Protein AF-A0A954JKD0-F1 (afdb_monomer)

Foldseek 3Di:
DVCVVVVHDPVVVVVCCVVPPVSVVVVVVVVVVVVVVVVVVLVVCLVVPDPVSVVVCCVVPPDPPDPPCDPVVPPVCVPDDPVRNVVVVVVVVVVVVVVVPDPDPDPPPDDDD

Mean predicted aligned error: 16.48 Å

Radius of gyration: 25.55 Å; Cα contacts (8 Å, |Δi|>4): 31; chains: 1; bounding box: 58×60×55 Å

Secondary structure (DSSP, 8-state):
-HHHHTT--HHHHHHHHHH-HHH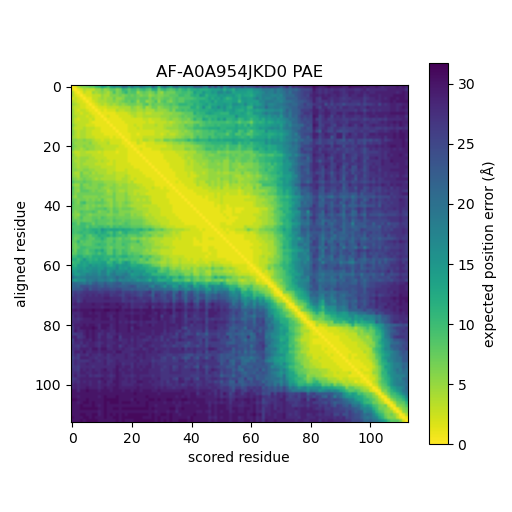HHHHHHHHHHHHHHHHHHHHHHHHTT-HHHHHHHHHHS--TTS----TTSS--TTTS-HHHHHHHHHHHHHHHHHHHHS-----------

Structure (mmCIF, N/CA/C/O backbone):
data_AF-A0A954JKD0-F1
#
_entry.id   AF-A0A954JKD0-F1
#
loop_
_atom_site.group_PDB
_atom_site.id
_atom_site.type_symbol
_atom_site.label_atom_id
_atom_site.label_alt_id
_atom_site.label_comp_id
_atom_site.label_asym_id
_atom_site.label_entity_id
_atom_site.label_seq_id
_atom_site.pdbx_PDB_ins_code
_atom_site.Cartn_x
_atom_site.Cartn_y
_atom_site.Cartn_z
_atom_site.occupancy
_atom_site.B_iso_or_equiv
_atom_site.auth_seq_id
_atom_site.auth_comp_id
_atom_site.auth_asym_id
_atom_site.auth_atom_id
_atom_site.pdbx_PDB_model_num
ATOM 1 N N . MET A 1 1 ? -19.179 4.833 3.281 1.00 59.16 1 MET A N 1
ATOM 2 C CA . MET A 1 1 ? -18.715 5.006 4.677 1.00 59.16 1 MET A CA 1
ATOM 3 C C . MET A 1 1 ? -19.232 3.830 5.492 1.00 59.16 1 MET A C 1
ATOM 5 O O . MET A 1 1 ? -20.442 3.726 5.639 1.00 59.16 1 MET A O 1
ATOM 9 N N . ALA A 1 2 ? -18.362 2.934 5.967 1.00 76.38 2 ALA A N 1
ATOM 10 C CA . ALA A 1 2 ? -18.771 1.706 6.665 1.00 76.38 2 ALA A CA 1
ATOM 11 C C . ALA A 1 2 ? -19.663 1.976 7.895 1.00 76.38 2 ALA A C 1
ATOM 13 O O . ALA A 1 2 ? -20.629 1.259 8.112 1.00 76.38 2 ALA A O 1
ATOM 14 N N . CYS A 1 3 ? -19.425 3.070 8.630 1.00 79.38 3 CYS A N 1
ATOM 15 C CA . CYS A 1 3 ? -20.222 3.444 9.806 1.00 79.38 3 CYS A CA 1
ATOM 16 C C . CYS A 1 3 ? -21.705 3.713 9.477 1.00 79.38 3 CYS A C 1
ATOM 18 O O . CYS A 1 3 ? -22.581 3.348 10.251 1.00 79.38 3 CYS A O 1
ATOM 20 N N . HIS A 1 4 ? -22.001 4.263 8.291 1.00 81.44 4 HIS A N 1
ATOM 21 C CA . HIS A 1 4 ? -23.380 4.466 7.827 1.00 81.44 4 HIS A CA 1
ATOM 22 C C . HIS A 1 4 ? -24.078 3.131 7.508 1.00 81.44 4 HIS A C 1
ATOM 24 O O . HIS A 1 4 ? -25.294 3.024 7.621 1.00 81.44 4 HIS A O 1
ATOM 30 N N . GLN A 1 5 ? -23.338 2.099 7.099 1.00 86.94 5 GLN A N 1
ATOM 31 C CA . GLN A 1 5 ? -23.923 0.794 6.759 1.00 86.94 5 GLN A CA 1
ATOM 32 C C . GLN A 1 5 ? -24.346 -0.006 7.997 1.00 86.94 5 GLN A C 1
ATOM 34 O O . GLN A 1 5 ? -25.174 -0.902 7.878 1.00 86.94 5 GLN A O 1
ATOM 39 N N . ILE A 1 6 ? -23.789 0.323 9.163 1.00 89.88 6 ILE A N 1
ATOM 40 C CA . ILE A 1 6 ? -24.065 -0.341 10.445 1.00 89.88 6 ILE A CA 1
ATOM 41 C C . ILE A 1 6 ? -24.824 0.560 11.429 1.00 89.88 6 ILE A C 1
ATOM 43 O O . ILE A 1 6 ? -24.936 0.211 12.597 1.00 89.88 6 ILE A O 1
ATOM 47 N N . ASP A 1 7 ? -25.321 1.709 10.959 1.00 91.12 7 ASP A N 1
ATOM 48 C CA . ASP A 1 7 ? -26.060 2.707 11.747 1.00 91.12 7 ASP A CA 1
ATOM 49 C C . ASP A 1 7 ? -25.333 3.158 13.031 1.00 91.12 7 ASP A C 1
ATOM 51 O O . ASP A 1 7 ? -25.926 3.387 14.083 1.00 91.12 7 ASP A O 1
ATOM 55 N N . VAL A 1 8 ? -24.003 3.284 12.950 1.00 90.88 8 VAL A N 1
ATOM 56 C CA . VAL A 1 8 ? -23.170 3.776 14.053 1.00 90.88 8 VAL A CA 1
ATOM 57 C C . VAL A 1 8 ? -22.661 5.178 13.712 1.00 90.88 8 VAL A C 1
ATOM 59 O O . VAL A 1 8 ? -22.035 5.365 12.662 1.00 90.88 8 VAL A O 1
ATOM 62 N N . PRO A 1 9 ? -22.860 6.184 14.585 1.00 91.12 9 PRO A N 1
ATOM 63 C CA . PRO A 1 9 ? -22.353 7.524 14.333 1.00 91.12 9 PRO A CA 1
ATOM 64 C C . PRO A 1 9 ? -20.824 7.553 14.425 1.00 91.12 9 PRO A C 1
ATOM 66 O O . PRO A 1 9 ? -20.223 6.999 15.346 1.00 91.12 9 PRO A O 1
ATOM 69 N N . LEU A 1 10 ? -20.184 8.269 13.496 1.00 88.06 10 LEU A N 1
ATOM 70 C CA . LEU A 1 10 ? -18.721 8.382 13.430 1.00 88.06 10 LEU A CA 1
ATOM 71 C C . LEU A 1 10 ? -18.111 8.927 14.735 1.00 88.06 10 LEU A C 1
ATOM 73 O O . LEU A 1 10 ? -17.029 8.514 15.141 1.00 88.06 10 LEU A O 1
ATOM 77 N N . THR A 1 11 ? -18.826 9.818 15.423 1.00 92.19 11 THR A N 1
ATOM 78 C CA . THR A 1 11 ? -18.401 10.398 16.703 1.00 92.19 11 THR A CA 1
ATOM 79 C C . THR A 1 11 ? -18.376 9.383 17.844 1.00 92.19 11 THR A C 1
ATOM 81 O O . THR A 1 11 ? -17.551 9.520 18.745 1.00 92.19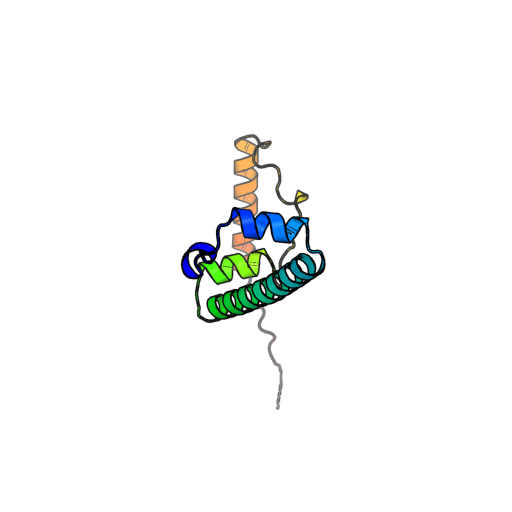 11 THR A O 1
ATOM 84 N N . ALA A 1 12 ? -19.237 8.360 17.815 1.00 89.81 12 ALA A N 1
ATOM 85 C CA . ALA A 1 12 ? -19.178 7.275 18.789 1.00 89.81 12 ALA A CA 1
ATOM 86 C C . ALA A 1 12 ? -17.926 6.427 18.565 1.00 89.81 12 ALA A C 1
ATOM 88 O O . ALA A 1 12 ? -17.211 6.160 19.521 1.00 89.81 12 ALA A O 1
ATOM 89 N N . VAL A 1 13 ? -17.607 6.102 17.307 1.00 87.38 13 VAL A N 1
ATOM 90 C CA . VAL A 1 13 ? -16.380 5.368 16.962 1.00 87.38 13 VAL A CA 1
ATOM 91 C C . VAL A 1 13 ? -15.136 6.144 17.397 1.00 87.38 13 VAL A C 1
ATOM 93 O O . VAL A 1 13 ? -14.278 5.581 18.067 1.00 87.38 13 VAL A O 1
ATOM 96 N N . ALA A 1 14 ? -15.060 7.441 17.077 1.00 89.12 14 ALA A N 1
ATOM 97 C CA . ALA A 1 14 ? -13.935 8.292 17.473 1.00 89.12 14 ALA A CA 1
ATOM 98 C C . ALA A 1 14 ? -13.745 8.318 18.998 1.00 89.12 14 ALA A C 1
ATOM 100 O O . ALA A 1 14 ? -12.639 8.122 19.493 1.00 89.12 14 ALA A O 1
ATOM 101 N N . ARG A 1 15 ? -14.843 8.461 19.748 1.00 92.81 15 ARG A N 1
ATOM 102 C CA . ARG A 1 15 ? -14.814 8.426 21.213 1.00 92.81 15 ARG A CA 1
ATOM 103 C C . ARG A 1 15 ? -14.333 7.078 21.751 1.00 92.81 15 ARG A C 1
ATOM 105 O O . ARG A 1 15 ? -13.554 7.051 22.696 1.00 92.81 15 ARG A O 1
ATOM 112 N N . THR A 1 16 ? -14.783 5.967 21.171 1.00 90.88 16 THR A N 1
ATOM 113 C CA . THR A 1 16 ? -14.353 4.630 21.601 1.00 90.88 16 THR A CA 1
ATOM 114 C C . THR A 1 16 ? -12.862 4.413 21.347 1.00 90.88 16 THR A C 1
ATOM 116 O O . THR A 1 16 ? -12.198 3.831 22.192 1.00 90.88 16 THR A O 1
ATOM 119 N N . ILE A 1 17 ? -12.306 4.935 20.250 1.00 90.94 17 ILE A N 1
ATOM 120 C CA . ILE A 1 17 ? -10.857 4.874 19.982 1.00 90.94 17 ILE A CA 1
ATOM 121 C C . ILE A 1 17 ? -10.051 5.601 21.068 1.00 90.94 17 ILE A C 1
ATOM 123 O O . ILE A 1 17 ? -8.998 5.118 21.481 1.00 90.94 17 ILE A O 1
ATOM 127 N N . GLU A 1 18 ? -10.536 6.753 21.534 1.00 92.62 18 GLU A N 1
ATOM 128 C CA . GLU A 1 18 ? -9.865 7.542 22.574 1.00 92.62 18 GLU A CA 1
ATOM 129 C C . GLU A 1 18 ? -9.970 6.907 23.967 1.00 92.62 18 GLU A C 1
ATOM 131 O O . GLU A 1 18 ? -9.051 7.034 24.774 1.00 92.62 18 GLU A O 1
ATOM 136 N N . GLN A 1 19 ? -11.096 6.254 24.267 1.00 94.19 19 GLN A N 1
ATOM 137 C CA . GLN A 1 19 ? -11.441 5.814 25.624 1.00 94.19 19 GLN A CA 1
ATOM 138 C C . GLN A 1 19 ? -11.176 4.328 25.888 1.00 94.19 19 GLN A C 1
ATOM 140 O O . GLN A 1 19 ? -11.032 3.941 27.046 1.00 94.19 19 GLN A O 1
ATOM 145 N N . ASP A 1 20 ? -11.118 3.498 24.846 1.00 94.69 20 ASP A N 1
ATOM 146 C CA . ASP A 1 20 ? -10.943 2.051 24.953 1.00 94.69 20 ASP A CA 1
ATOM 147 C C . ASP A 1 20 ? -9.636 1.613 24.277 1.00 94.69 20 ASP A C 1
ATOM 149 O O . ASP A 1 20 ? -9.501 1.552 23.051 1.00 94.69 20 ASP A O 1
ATOM 153 N N . GLU A 1 21 ? -8.650 1.278 25.108 1.00 93.00 21 GLU A N 1
ATOM 154 C CA . GLU A 1 21 ? -7.350 0.792 24.652 1.00 93.00 21 GLU A CA 1
ATOM 155 C C . GLU A 1 21 ? -7.431 -0.570 23.947 1.00 93.00 21 GLU A C 1
ATOM 157 O O . GLU A 1 21 ? -6.701 -0.798 22.980 1.00 93.00 21 GLU A O 1
ATOM 162 N N . GLY A 1 22 ? -8.334 -1.459 24.370 1.00 93.94 22 GLY A N 1
ATOM 163 C CA . GLY A 1 22 ? -8.530 -2.756 23.724 1.00 93.94 22 GLY A CA 1
ATOM 164 C C . GLY A 1 22 ? -9.103 -2.601 22.318 1.00 93.94 22 GLY A C 1
ATOM 165 O O . GLY A 1 22 ? -8.651 -3.263 21.381 1.00 93.94 22 GLY A O 1
ATOM 166 N N . PHE A 1 23 ? -10.048 -1.675 22.151 1.00 91.75 23 PHE A N 1
ATOM 167 C CA . PHE A 1 23 ? -10.610 -1.333 20.848 1.00 91.75 23 PHE A CA 1
ATOM 168 C C . PHE A 1 23 ? -9.569 -0.696 19.918 1.00 91.75 23 PHE A C 1
ATOM 170 O O . PHE A 1 23 ? -9.478 -1.077 18.749 1.00 91.75 23 PHE A O 1
ATOM 177 N N . ARG A 1 24 ? -8.736 0.216 20.434 1.00 92.75 24 ARG A N 1
ATOM 178 C CA . ARG A 1 24 ? -7.624 0.811 19.677 1.00 92.75 24 ARG A CA 1
ATOM 179 C C . ARG A 1 24 ? -6.619 -0.246 19.214 1.00 92.75 24 ARG A C 1
ATOM 181 O O . ARG A 1 24 ? -6.335 -0.327 18.025 1.00 92.75 24 ARG A O 1
ATOM 188 N N . ALA A 1 25 ? -6.158 -1.113 20.116 1.00 92.50 25 ALA A N 1
ATOM 189 C CA . ALA A 1 25 ? -5.220 -2.182 19.770 1.00 92.50 25 ALA A CA 1
ATOM 190 C C . ALA A 1 25 ? -5.799 -3.163 18.732 1.00 92.50 25 ALA A C 1
ATOM 192 O O . ALA A 1 25 ? -5.086 -3.654 17.852 1.00 92.50 25 ALA A O 1
ATOM 193 N N . LEU A 1 26 ? -7.104 -3.444 18.807 1.00 92.75 26 LEU A N 1
ATOM 194 C CA . LEU A 1 26 ? -7.795 -4.248 17.804 1.00 92.75 26 LEU A CA 1
ATOM 195 C C . LEU A 1 26 ? -7.812 -3.554 16.435 1.00 92.75 26 LEU A C 1
ATOM 197 O O .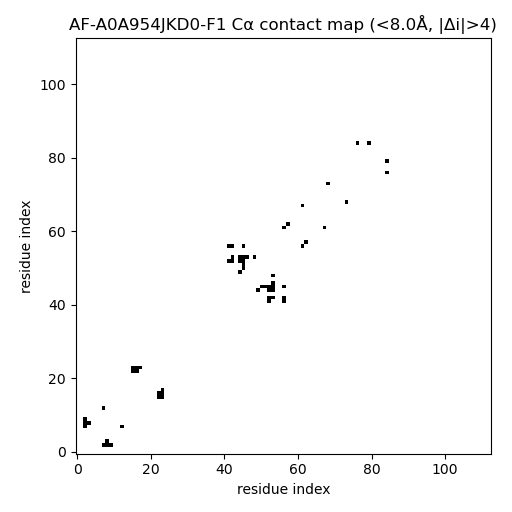 LEU A 1 26 ? -7.547 -4.209 15.427 1.00 92.75 26 LEU A O 1
ATOM 201 N N . LEU A 1 27 ? -8.106 -2.253 16.390 1.00 91.00 27 LEU A N 1
ATOM 202 C CA . LEU A 1 27 ? -8.100 -1.476 15.150 1.00 91.00 27 LEU A CA 1
ATOM 203 C C . LEU A 1 27 ? -6.714 -1.414 14.512 1.00 91.00 27 LEU A C 1
ATOM 205 O O . LEU A 1 27 ? -6.610 -1.651 13.309 1.00 91.00 27 LEU A O 1
ATOM 209 N N . ASP A 1 28 ? -5.665 -1.193 15.303 1.00 90.38 28 ASP A N 1
ATOM 210 C CA . ASP A 1 28 ? -4.282 -1.190 14.815 1.00 90.38 28 ASP A CA 1
ATOM 211 C C . ASP A 1 28 ? -3.938 -2.535 14.156 1.00 90.38 28 ASP A C 1
ATOM 213 O O . ASP A 1 28 ? -3.411 -2.598 13.042 1.00 90.38 28 ASP A O 1
ATOM 217 N N . ARG A 1 29 ? -4.330 -3.645 14.795 1.00 91.19 29 ARG A N 1
ATOM 218 C CA . ARG A 1 29 ? -4.136 -4.991 14.241 1.00 91.19 29 ARG A CA 1
ATOM 219 C C . ARG A 1 29 ? -4.931 -5.220 12.955 1.00 91.19 29 ARG A C 1
ATOM 221 O O . ARG A 1 29 ? -4.432 -5.868 12.035 1.00 91.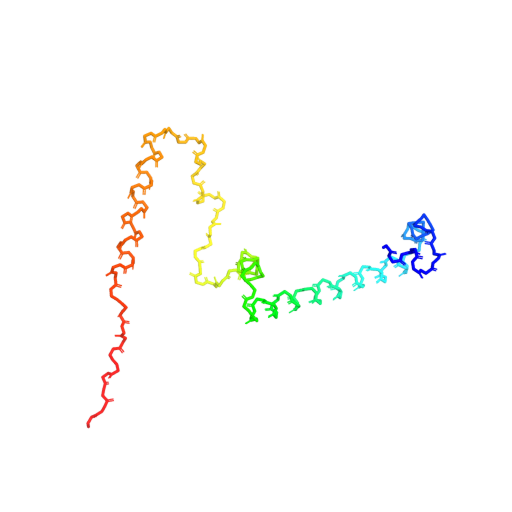19 29 ARG A O 1
ATOM 228 N N . LEU A 1 30 ? -6.167 -4.729 12.882 1.00 91.50 30 LEU A N 1
ATOM 229 C CA . LEU A 1 30 ? -6.976 -4.821 11.665 1.00 91.50 30 LEU A CA 1
ATOM 230 C C . LEU A 1 30 ? -6.357 -4.009 10.528 1.00 91.50 30 LEU A C 1
ATOM 232 O O . LEU A 1 30 ? -6.330 -4.484 9.395 1.00 91.50 30 LEU A O 1
ATOM 236 N N . GLN A 1 31 ? -5.834 -2.821 10.822 1.00 89.56 31 GLN A N 1
ATOM 237 C CA . GLN A 1 31 ? -5.172 -1.978 9.836 1.00 89.56 31 GLN A CA 1
ATOM 238 C C . GLN A 1 31 ? -3.913 -2.647 9.276 1.00 89.56 31 GLN A C 1
ATOM 240 O O . GLN A 1 31 ? -3.712 -2.621 8.062 1.00 89.56 31 GLN A O 1
ATOM 245 N N . GLU A 1 32 ? -3.125 -3.313 10.121 1.00 90.19 32 GLU A N 1
ATOM 246 C CA . GLU A 1 32 ? -1.968 -4.105 9.688 1.00 90.19 32 GLU A CA 1
ATOM 247 C C . GLU A 1 32 ? -2.375 -5.263 8.762 1.00 90.19 32 GLU A C 1
ATOM 249 O O . GLU A 1 32 ? -1.795 -5.465 7.699 1.00 90.19 32 GLU A O 1
ATOM 254 N N . LEU A 1 33 ? -3.430 -6.007 9.098 1.00 91.31 33 LEU A N 1
ATOM 255 C CA . LEU A 1 33 ? -3.915 -7.086 8.227 1.00 91.31 33 LEU A CA 1
ATOM 256 C C . LEU A 1 33 ? -4.465 -6.555 6.895 1.00 91.31 33 LEU A C 1
ATOM 258 O O . LEU A 1 33 ? -4.250 -7.149 5.836 1.00 91.31 33 LEU A O 1
ATOM 262 N N . LEU A 1 34 ? -5.179 -5.428 6.928 1.00 90.44 34 LEU A N 1
ATOM 263 C CA . LEU A 1 34 ? -5.703 -4.787 5.725 1.00 90.44 34 LEU A CA 1
ATOM 264 C C . LEU A 1 34 ? -4.576 -4.266 4.831 1.00 90.44 34 LEU A C 1
ATOM 266 O O . LEU A 1 34 ? -4.664 -4.425 3.614 1.00 90.44 34 LEU A O 1
ATOM 270 N N . SER A 1 35 ? -3.510 -3.701 5.403 1.00 89.56 35 SER A N 1
ATOM 271 C CA . SER A 1 35 ? -2.355 -3.224 4.635 1.00 89.56 35 SER A CA 1
ATOM 272 C C . SER A 1 35 ? -1.674 -4.378 3.888 1.00 89.56 35 SER A C 1
ATOM 274 O O . SER A 1 35 ? -1.374 -4.256 2.698 1.00 89.56 35 SER A O 1
ATOM 276 N N . GLN A 1 36 ? -1.539 -5.540 4.534 1.00 91.81 36 GLN A N 1
ATOM 277 C CA . GLN A 1 36 ? -0.994 -6.753 3.924 1.00 91.81 36 GLN A CA 1
ATOM 278 C C . GLN A 1 36 ? -1.890 -7.289 2.800 1.00 91.81 36 GLN A C 1
ATOM 280 O O . GLN A 1 36 ? -1.394 -7.653 1.731 1.00 91.81 36 GLN A O 1
ATOM 285 N N . ASN A 1 37 ? -3.213 -7.271 2.987 1.00 93.19 37 ASN A N 1
ATOM 286 C CA . ASN A 1 37 ? -4.161 -7.651 1.937 1.00 93.19 37 ASN A CA 1
ATOM 287 C C . ASN A 1 37 ? -4.074 -6.719 0.721 1.00 93.19 37 ASN A C 1
ATOM 289 O O . ASN A 1 37 ? -4.090 -7.188 -0.418 1.00 93.19 37 ASN A O 1
ATOM 293 N N . VAL A 1 38 ? -3.939 -5.409 0.950 1.00 93.69 38 VAL A N 1
ATOM 294 C CA . VAL A 1 38 ? -3.744 -4.426 -0.125 1.00 93.69 38 VAL A CA 1
ATOM 295 C C . VAL A 1 38 ? -2.421 -4.675 -0.848 1.00 93.69 38 VAL A C 1
ATOM 297 O O . VAL A 1 38 ? -2.400 -4.671 -2.076 1.00 93.69 38 VAL A O 1
ATOM 300 N N . ALA A 1 39 ? -1.337 -4.962 -0.124 1.00 91.06 39 ALA A N 1
ATOM 301 C CA . ALA A 1 39 ? -0.048 -5.291 -0.729 1.00 91.06 39 ALA A CA 1
ATOM 302 C C . ALA A 1 39 ? -0.123 -6.554 -1.608 1.00 91.06 39 ALA A C 1
ATOM 304 O O . ALA A 1 39 ? 0.390 -6.562 -2.729 1.00 91.06 39 ALA A O 1
ATOM 305 N N . ALA A 1 40 ? -0.813 -7.599 -1.143 1.00 93.12 40 ALA A N 1
ATOM 306 C CA . ALA A 1 40 ? -1.020 -8.825 -1.912 1.00 93.12 40 ALA A CA 1
ATOM 307 C C . ALA A 1 40 ? -1.885 -8.591 -3.165 1.00 93.12 40 ALA A C 1
ATOM 309 O O . ALA A 1 40 ? -1.572 -9.105 -4.241 1.00 93.12 40 ALA A O 1
ATOM 310 N N . ALA A 1 41 ? -2.955 -7.800 -3.044 1.00 95.38 41 ALA A N 1
ATOM 311 C CA . ALA A 1 41 ? -3.819 -7.440 -4.167 1.00 95.38 41 ALA A CA 1
ATOM 312 C C . ALA A 1 41 ? -3.081 -6.583 -5.207 1.00 95.38 41 ALA A C 1
ATOM 314 O O . ALA A 1 41 ? -3.204 -6.829 -6.405 1.00 95.38 41 ALA A O 1
ATOM 315 N N . LEU A 1 42 ? -2.271 -5.624 -4.752 1.00 94.50 42 LEU A N 1
ATOM 316 C CA . LEU A 1 42 ? -1.418 -4.798 -5.602 1.00 94.50 42 LEU A CA 1
ATOM 317 C C . LEU A 1 42 ? -0.436 -5.658 -6.400 1.00 94.50 42 LEU A C 1
ATOM 319 O O . LEU A 1 42 ? -0.342 -5.507 -7.616 1.00 94.50 42 LEU A O 1
ATOM 323 N N . TYR A 1 43 ? 0.268 -6.573 -5.728 1.00 94.38 43 TYR A N 1
ATOM 324 C CA . TYR A 1 43 ? 1.187 -7.494 -6.391 1.00 94.38 43 TYR A CA 1
ATOM 325 C C . TYR A 1 43 ? 0.467 -8.335 -7.449 1.00 94.38 43 TYR A C 1
ATOM 327 O O . TYR A 1 43 ? 0.916 -8.411 -8.590 1.00 94.38 43 TYR A O 1
ATOM 335 N N . ARG A 1 44 ? -0.686 -8.917 -7.100 1.00 96.81 44 ARG A N 1
ATOM 336 C CA . ARG A 1 44 ? -1.476 -9.718 -8.040 1.00 96.81 44 ARG A CA 1
ATOM 337 C C . ARG A 1 44 ? -1.907 -8.903 -9.257 1.00 96.81 44 ARG A C 1
ATOM 339 O O . ARG A 1 44 ? -1.673 -9.337 -10.376 1.00 96.81 44 ARG A O 1
ATOM 346 N N . SER A 1 45 ? -2.454 -7.709 -9.045 1.00 96.62 45 SER A N 1
ATOM 347 C CA . SER A 1 45 ? -2.865 -6.816 -10.133 1.00 96.62 45 SER A CA 1
ATOM 348 C C . SER A 1 45 ? -1.689 -6.436 -11.038 1.00 96.62 45 SER A C 1
ATOM 350 O O . SER A 1 45 ? -1.837 -6.378 -12.259 1.00 96.62 45 SER A O 1
ATOM 352 N N . ALA A 1 46 ? -0.501 -6.230 -10.459 1.00 95.25 46 ALA A N 1
ATOM 353 C CA . ALA A 1 46 ? 0.712 -5.986 -11.227 1.00 95.25 46 ALA A CA 1
ATOM 354 C C . ALA A 1 46 ? 1.096 -7.203 -12.089 1.00 95.25 46 ALA A C 1
ATOM 356 O O . ALA A 1 46 ? 1.408 -7.043 -13.270 1.00 95.25 46 ALA A O 1
ATOM 357 N N . MET A 1 47 ? 1.031 -8.416 -11.534 1.00 96.00 47 MET A N 1
ATOM 358 C CA . MET A 1 47 ? 1.301 -9.659 -12.272 1.00 96.00 47 MET A CA 1
ATOM 359 C C . MET A 1 47 ? 0.249 -9.952 -13.353 1.00 96.00 47 MET A C 1
ATOM 361 O O . MET A 1 47 ? 0.584 -10.498 -14.397 1.00 96.00 47 MET A O 1
ATOM 365 N N . GLU A 1 48 ? -1.002 -9.542 -13.144 1.00 97.00 48 GLU A N 1
ATOM 366 C CA . GLU A 1 48 ? -2.098 -9.659 -14.118 1.00 97.00 48 GLU A CA 1
ATOM 367 C C . GLU A 1 48 ? -2.007 -8.632 -15.266 1.00 97.00 48 GLU A C 1
ATOM 369 O O . GLU A 1 48 ? -2.811 -8.674 -16.194 1.00 97.00 48 GLU A O 1
ATOM 374 N N . GLY A 1 49 ? -1.021 -7.726 -15.239 1.00 93.69 49 GLY A N 1
ATOM 375 C CA . GLY A 1 49 ? -0.733 -6.808 -16.346 1.00 93.69 49 GLY A CA 1
ATOM 376 C C . GLY A 1 49 ? -1.240 -5.377 -16.160 1.00 93.69 49 GLY A C 1
ATOM 377 O O . GLY A 1 49 ? -1.196 -4.587 -17.103 1.00 93.69 49 GLY A O 1
ATOM 378 N N . SER A 1 50 ? -1.710 -5.001 -14.966 1.00 97.38 50 SER A N 1
ATOM 379 C CA . SER A 1 50 ? -2.075 -3.608 -14.688 1.00 97.38 50 SER A CA 1
ATOM 380 C C . SER A 1 50 ? -0.830 -2.719 -14.644 1.00 97.38 50 SER A C 1
ATOM 382 O O . SER A 1 50 ? -0.044 -2.770 -13.697 1.00 97.38 50 SER A O 1
ATOM 384 N N . VAL A 1 51 ? -0.664 -1.864 -15.657 1.00 93.88 51 VAL A N 1
ATOM 385 C CA . VAL A 1 51 ? 0.507 -0.979 -15.800 1.00 93.88 51 VAL A CA 1
ATOM 386 C C . VAL A 1 51 ? 0.660 -0.036 -14.604 1.00 93.88 51 VAL A C 1
ATOM 388 O O . VAL A 1 51 ? 1.768 0.161 -14.109 1.00 93.88 51 VAL A O 1
ATOM 391 N N . SER A 1 52 ? -0.437 0.526 -14.091 1.00 94.69 52 SER A N 1
ATOM 392 C CA . SER A 1 52 ? -0.393 1.409 -12.918 1.00 94.69 52 SER A CA 1
ATOM 393 C C . SER A 1 52 ? 0.035 0.661 -11.652 1.00 94.69 52 SER A C 1
ATOM 395 O O . SER A 1 52 ? 0.840 1.182 -10.877 1.00 94.69 52 SER A O 1
ATOM 397 N N . ALA A 1 53 ? -0.433 -0.579 -11.465 1.00 94.19 53 ALA A N 1
ATOM 398 C CA . ALA A 1 53 ? -0.018 -1.425 -10.349 1.00 94.19 53 ALA A CA 1
ATOM 399 C C . ALA A 1 53 ? 1.459 -1.829 -10.465 1.00 94.19 53 ALA A C 1
ATOM 401 O O . ALA A 1 53 ? 2.180 -1.760 -9.475 1.00 94.19 53 ALA A O 1
ATOM 402 N N . GLN A 1 54 ? 1.930 -2.181 -11.665 1.00 95.44 54 GLN A N 1
ATOM 403 C CA . GLN A 1 54 ? 3.340 -2.490 -11.931 1.00 95.44 54 GLN A CA 1
ATOM 404 C C . GLN A 1 54 ? 4.246 -1.297 -11.628 1.00 95.44 54 GLN A C 1
ATOM 406 O O . GLN A 1 54 ? 5.225 -1.442 -10.900 1.00 95.44 54 GLN A O 1
ATOM 411 N N . GLN A 1 55 ? 3.896 -0.107 -12.128 1.00 93.69 55 GLN A N 1
ATOM 412 C CA . GLN A 1 55 ? 4.649 1.118 -11.856 1.00 93.69 55 GLN A CA 1
ATOM 413 C C . GLN A 1 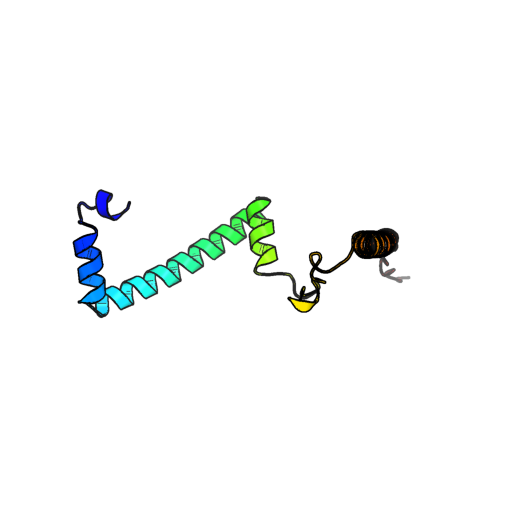55 ? 4.719 1.409 -10.358 1.00 93.69 55 GL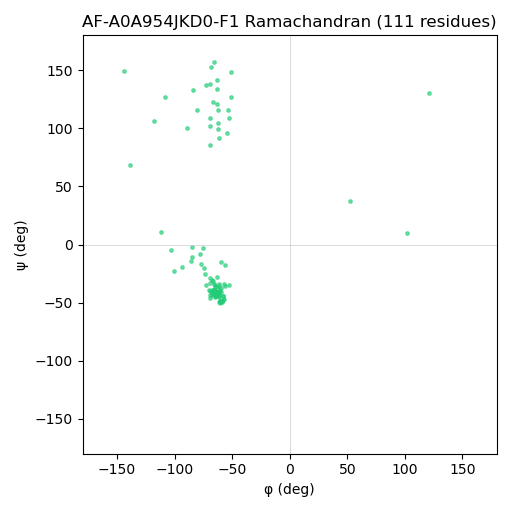N A C 1
ATOM 415 O O . GLN A 1 55 ? 5.795 1.687 -9.835 1.00 93.69 55 GLN A O 1
ATOM 420 N N . PHE A 1 56 ? 3.584 1.350 -9.658 1.00 93.50 56 PHE A N 1
ATOM 421 C CA . PHE A 1 56 ? 3.554 1.610 -8.224 1.00 93.50 56 PHE A CA 1
ATOM 422 C C . PHE A 1 56 ? 4.341 0.552 -7.436 1.00 93.50 56 PHE A C 1
ATOM 424 O O . PHE A 1 56 ? 5.104 0.903 -6.537 1.00 93.50 56 PHE A O 1
ATOM 431 N N . TYR A 1 57 ? 4.204 -0.727 -7.792 1.00 92.38 57 TYR A N 1
ATOM 432 C CA . TYR A 1 57 ? 4.927 -1.823 -7.151 1.00 92.38 57 TYR A CA 1
ATOM 433 C C . TYR A 1 57 ? 6.444 -1.671 -7.320 1.00 92.38 57 TYR A C 1
ATOM 435 O O . TYR A 1 57 ? 7.166 -1.686 -6.328 1.00 92.38 57 TYR A O 1
ATOM 443 N N . LEU A 1 58 ? 6.924 -1.436 -8.546 1.00 91.19 58 LEU A N 1
ATOM 444 C CA . LEU A 1 58 ? 8.354 -1.303 -8.847 1.00 91.19 58 LEU A CA 1
ATOM 445 C C . LEU A 1 58 ? 8.974 -0.027 -8.266 1.00 91.19 58 LEU A C 1
ATOM 447 O O . LEU A 1 58 ? 10.120 -0.058 -7.838 1.00 91.19 58 LEU A O 1
ATOM 451 N N . LYS A 1 59 ? 8.224 1.081 -8.176 1.00 89.69 59 LYS A N 1
ATOM 452 C CA . LYS A 1 59 ? 8.700 2.306 -7.505 1.00 89.69 59 LYS A CA 1
ATOM 453 C C . LYS A 1 59 ? 8.973 2.099 -6.014 1.00 89.69 59 LYS A C 1
ATOM 455 O O . LYS A 1 59 ? 9.902 2.689 -5.483 1.00 89.69 59 LYS A O 1
ATOM 460 N N . ASN A 1 60 ? 8.154 1.290 -5.342 1.00 88.25 60 ASN A N 1
ATOM 461 C CA . ASN A 1 60 ? 8.278 1.046 -3.902 1.00 88.25 60 ASN A CA 1
ATOM 462 C C . ASN A 1 60 ? 9.115 -0.200 -3.573 1.00 88.25 60 ASN A C 1
ATOM 464 O O . ASN A 1 60 ? 9.565 -0.357 -2.440 1.00 88.25 60 ASN A O 1
ATOM 468 N N . ARG A 1 61 ? 9.288 -1.109 -4.538 1.00 85.69 61 ARG A N 1
ATOM 469 C CA . ARG A 1 61 ? 10.092 -2.332 -4.428 1.00 85.69 61 ARG A CA 1
ATOM 470 C C . ARG A 1 61 ? 10.896 -2.551 -5.712 1.00 85.69 61 ARG A C 1
ATOM 472 O O . ARG A 1 61 ? 10.591 -3.482 -6.463 1.00 85.69 61 ARG A O 1
ATOM 479 N N . PRO A 1 62 ? 11.889 -1.689 -5.986 1.00 84.12 62 PRO A N 1
ATOM 480 C CA . PRO A 1 62 ? 12.753 -1.875 -7.136 1.00 84.12 62 PRO A CA 1
ATOM 481 C C . PRO A 1 62 ? 13.542 -3.186 -6.978 1.00 84.12 62 PRO A C 1
ATOM 483 O O . PRO A 1 62 ? 13.949 -3.523 -5.860 1.00 84.12 62 PRO A O 1
ATOM 486 N N . PRO A 1 63 ? 13.756 -3.942 -8.065 1.00 87.25 63 PRO A N 1
ATOM 487 C CA . PRO A 1 63 ? 14.699 -5.049 -8.081 1.00 87.25 63 PRO A CA 1
ATOM 488 C C . PRO A 1 63 ? 16.083 -4.636 -7.553 1.00 87.25 63 PRO A C 1
ATOM 490 O O . PRO A 1 63 ? 16.484 -3.482 -7.719 1.00 87.25 63 PRO A O 1
ATOM 493 N N . PRO A 1 64 ? 16.825 -5.552 -6.911 1.00 83.00 64 PRO A N 1
ATOM 494 C CA . PRO A 1 64 ? 18.096 -5.225 -6.265 1.00 83.00 64 PRO A CA 1
ATOM 495 C C . PRO A 1 64 ? 19.165 -4.734 -7.250 1.00 83.00 64 PRO A C 1
ATOM 497 O O . PRO A 1 64 ? 20.027 -3.949 -6.871 1.00 83.00 64 PRO A O 1
ATOM 500 N N . GLU A 1 65 ? 19.100 -5.166 -8.508 1.00 85.44 65 GLU A N 1
ATOM 501 C CA . GLU A 1 65 ? 19.988 -4.730 -9.584 1.00 85.44 65 GLU A CA 1
ATOM 502 C C . GLU A 1 65 ? 19.639 -3.353 -10.170 1.00 85.44 65 GLU A C 1
ATOM 504 O O . GLU A 1 65 ? 20.404 -2.825 -10.979 1.00 85.44 65 GLU A O 1
ATOM 509 N N . TRP A 1 66 ? 18.498 -2.757 -9.798 1.00 82.19 66 TRP A N 1
ATOM 510 C CA . TRP A 1 66 ? 18.149 -1.423 -10.278 1.00 82.19 66 TRP A CA 1
ATOM 511 C C . TRP A 1 66 ? 19.021 -0.368 -9.596 1.00 82.19 66 TRP A C 1
ATOM 513 O O . TRP A 1 66 ? 19.198 -0.424 -8.374 1.00 82.19 66 TRP A O 1
ATOM 523 N N . PRO A 1 67 ? 19.525 0.625 -10.354 1.00 76.62 67 PRO A N 1
ATOM 524 C CA . PRO A 1 67 ? 20.186 1.779 -9.771 1.00 76.62 67 PRO A CA 1
ATOM 525 C C . PRO A 1 67 ? 19.254 2.406 -8.734 1.00 76.62 67 PRO A C 1
ATOM 527 O O . PRO A 1 67 ? 18.158 2.864 -9.066 1.00 76.62 67 PRO A O 1
ATOM 530 N N . GLN A 1 68 ? 19.663 2.380 -7.468 1.00 68.56 68 GLN A N 1
ATOM 531 C CA . GLN A 1 68 ? 18.963 3.108 -6.421 1.00 68.56 68 GLN A CA 1
ATOM 532 C C . GLN A 1 68 ? 19.219 4.581 -6.707 1.00 68.56 68 GLN A C 1
ATOM 534 O O . GLN A 1 68 ? 20.318 5.062 -6.456 1.00 68.56 68 GLN A O 1
ATOM 539 N N . LEU A 1 69 ? 18.235 5.264 -7.291 1.00 61.22 69 LEU A N 1
ATOM 540 C CA . LEU A 1 69 ? 18.266 6.714 -7.436 1.00 61.22 69 LEU A CA 1
ATOM 541 C C . LEU A 1 69 ? 18.298 7.286 -6.023 1.00 61.22 69 LEU A C 1
ATOM 543 O O . LEU A 1 69 ? 17.278 7.314 -5.329 1.00 61.22 69 LEU A O 1
ATOM 547 N N . THR A 1 70 ? 19.483 7.668 -5.562 1.00 57.91 70 THR A N 1
ATOM 548 C CA . THR A 1 70 ? 19.588 8.411 -4.317 1.00 57.91 70 THR A CA 1
ATOM 549 C C . THR A 1 70 ? 18.976 9.795 -4.546 1.00 57.91 70 THR A C 1
ATOM 551 O O . THR A 1 70 ? 18.957 10.287 -5.677 1.00 57.91 70 THR A O 1
ATOM 554 N N . PRO A 1 71 ? 18.447 10.461 -3.507 1.00 55.19 71 PRO A N 1
ATOM 555 C CA . PRO A 1 71 ? 17.955 11.834 -3.636 1.00 55.19 71 PRO A CA 1
ATOM 556 C C . PRO A 1 71 ? 19.009 12.818 -4.177 1.00 55.19 71 PRO A C 1
ATOM 558 O O . PRO A 1 71 ? 18.638 13.887 -4.645 1.00 55.19 71 PRO A O 1
ATOM 561 N N . ASP A 1 72 ? 20.290 12.440 -4.121 1.00 52.81 72 ASP A N 1
ATOM 562 C CA . ASP A 1 72 ? 21.448 13.189 -4.621 1.00 52.81 72 ASP A CA 1
ATOM 563 C C . ASP A 1 72 ? 21.730 12.932 -6.120 1.00 52.81 72 ASP A C 1
ATOM 565 O O . ASP A 1 72 ? 22.449 13.692 -6.759 1.00 52.81 72 ASP A O 1
ATOM 569 N N . ASP A 1 73 ? 21.128 11.891 -6.717 1.00 53.84 73 ASP A N 1
ATOM 570 C CA . ASP A 1 73 ? 21.240 11.572 -8.153 1.00 53.84 73 ASP A CA 1
ATOM 571 C C . ASP A 1 73 ? 20.231 12.341 -9.018 1.00 53.84 73 ASP A C 1
ATOM 573 O O . ASP A 1 73 ? 20.204 12.204 -10.243 1.00 53.84 73 ASP A O 1
ATOM 577 N N . SER A 1 74 ? 19.372 13.148 -8.395 1.00 49.12 74 SER A N 1
ATOM 578 C CA . SER A 1 74 ? 18.695 14.225 -9.103 1.00 49.12 74 SER A CA 1
ATOM 579 C C . SER A 1 74 ? 19.604 15.443 -8.991 1.00 49.12 74 SER A C 1
ATOM 581 O O . SER A 1 74 ? 19.543 16.102 -7.950 1.00 49.12 74 SER A O 1
ATOM 583 N N . PRO A 1 75 ? 20.418 15.806 -10.011 1.00 50.31 75 PRO A N 1
ATOM 584 C CA . PRO A 1 75 ? 20.832 17.198 -10.083 1.00 50.31 75 PRO A CA 1
ATOM 585 C C . PRO A 1 75 ? 19.529 17.979 -9.983 1.00 50.31 75 PRO A C 1
ATOM 587 O O . PRO A 1 75 ? 18.555 17.630 -10.660 1.00 50.31 75 PRO A O 1
ATOM 590 N N . ALA A 1 76 ? 19.446 18.931 -9.056 1.00 53.50 76 ALA A N 1
ATOM 591 C CA . ALA A 1 76 ? 18.296 19.804 -8.980 1.00 53.50 76 ALA A CA 1
ATOM 592 C C . ALA A 1 76 ? 18.147 20.425 -10.375 1.00 53.50 76 ALA A C 1
ATOM 594 O O . ALA A 1 76 ? 18.834 21.381 -10.705 1.00 53.50 76 ALA A O 1
ATOM 595 N N . MET A 1 77 ? 17.289 19.855 -11.234 1.00 51.56 77 MET A N 1
ATOM 596 C CA . MET A 1 77 ? 17.094 20.331 -12.610 1.00 51.56 77 MET A CA 1
ATOM 597 C C . MET A 1 77 ? 16.618 21.789 -12.605 1.00 51.56 77 MET A C 1
ATOM 599 O O . MET A 1 77 ? 16.681 22.454 -13.628 1.00 51.56 77 MET A O 1
ATOM 603 N N . ASN A 1 78 ? 16.162 22.274 -11.444 1.00 56.47 78 ASN A N 1
ATOM 604 C CA . ASN A 1 78 ? 15.785 23.653 -11.173 1.00 56.47 78 ASN A CA 1
ATOM 605 C C . ASN A 1 78 ? 16.964 24.619 -10.954 1.00 56.47 78 ASN A C 1
ATOM 607 O O . ASN A 1 78 ? 16.730 25.821 -11.019 1.00 56.47 78 ASN A O 1
ATOM 611 N N . ASP A 1 79 ? 18.180 24.132 -10.693 1.00 60.75 79 ASP A N 1
ATOM 612 C CA . ASP A 1 79 ? 19.371 24.967 -10.461 1.00 60.75 79 ASP A CA 1
ATOM 613 C C . ASP A 1 79 ? 20.311 25.012 -11.680 1.00 60.75 79 ASP A C 1
ATOM 615 O O . ASP A 1 79 ? 21.291 25.756 -11.675 1.00 60.75 79 ASP A O 1
ATOM 619 N N . LEU A 1 80 ? 20.012 24.239 -12.731 1.00 66.94 80 LEU A N 1
ATOM 620 C CA . LEU A 1 80 ? 20.758 24.245 -13.988 1.00 66.94 80 LEU A CA 1
ATOM 621 C C . LEU A 1 80 ? 20.248 25.371 -14.890 1.00 66.94 80 LEU A C 1
ATOM 623 O O . LEU A 1 80 ? 19.044 25.527 -15.097 1.00 66.94 80 LEU A O 1
ATOM 627 N N . THR A 1 81 ? 21.167 26.137 -15.466 1.00 74.31 81 THR A N 1
ATOM 628 C CA . THR A 1 81 ? 20.834 27.054 -16.560 1.00 74.31 81 THR A CA 1
ATOM 629 C C . THR A 1 81 ? 20.400 26.269 -17.804 1.00 74.31 81 THR A C 1
ATOM 631 O O . THR A 1 81 ? 20.758 25.101 -17.969 1.00 74.31 81 THR A O 1
ATOM 634 N N . ASP A 1 82 ? 19.635 26.894 -18.706 1.00 74.56 82 ASP A N 1
ATOM 635 C CA . ASP A 1 82 ? 19.102 26.226 -19.908 1.00 74.56 82 ASP A CA 1
ATOM 636 C C . ASP A 1 82 ? 20.198 25.528 -20.740 1.00 74.56 82 ASP A C 1
ATOM 638 O O . ASP A 1 82 ? 19.979 24.444 -21.286 1.00 74.56 82 ASP A O 1
ATOM 642 N N . ASP A 1 83 ? 21.398 26.112 -20.796 1.00 79.31 83 ASP A N 1
ATOM 643 C CA . ASP A 1 83 ? 22.549 25.548 -21.507 1.00 79.31 83 ASP A CA 1
ATOM 644 C C . ASP A 1 83 ? 23.113 24.295 -20.815 1.00 79.31 83 ASP A C 1
ATOM 646 O O . ASP A 1 83 ? 23.464 23.316 -21.481 1.00 79.31 83 ASP A O 1
ATOM 650 N N . GLU A 1 84 ? 23.162 24.291 -19.483 1.00 75.50 84 GLU A N 1
ATOM 651 C CA . GLU A 1 84 ? 23.611 23.144 -18.687 1.00 75.50 84 GLU A CA 1
ATOM 652 C C . GLU A 1 84 ? 22.597 21.998 -18.766 1.00 75.50 84 GLU A C 1
ATOM 654 O O . GLU A 1 84 ? 22.977 20.843 -18.963 1.00 75.50 84 GLU A O 1
ATOM 659 N N . LEU A 1 85 ? 21.300 22.318 -18.736 1.00 79.06 85 LEU A N 1
ATOM 660 C CA . LEU A 1 85 ? 20.223 21.347 -18.917 1.00 79.06 85 LEU A CA 1
ATOM 661 C C . LEU A 1 85 ? 20.285 20.682 -20.302 1.00 79.06 85 LEU A C 1
ATOM 663 O O . LEU A 1 85 ? 20.146 19.463 -20.425 1.00 79.06 85 LEU A O 1
ATOM 667 N N . LEU A 1 86 ? 20.517 21.467 -21.359 1.00 82.94 86 LEU A N 1
ATOM 668 C CA . LEU A 1 86 ? 20.674 20.944 -22.718 1.00 82.94 86 LEU A CA 1
ATOM 669 C C . LEU A 1 86 ? 21.914 20.055 -22.857 1.00 82.94 86 LEU A C 1
ATOM 671 O O . LEU A 1 86 ? 21.881 19.080 -23.618 1.00 82.94 86 LEU A O 1
ATOM 675 N N . ASN A 1 87 ? 22.994 20.375 -22.142 1.00 82.69 87 ASN A N 1
ATOM 676 C CA . ASN A 1 87 ? 24.197 19.555 -22.141 1.00 82.69 87 ASN A CA 1
ATOM 677 C C . ASN A 1 87 ? 23.962 18.213 -21.427 1.00 82.69 87 ASN A C 1
ATOM 679 O O . ASN A 1 87 ? 24.245 17.165 -22.008 1.00 82.69 87 ASN A O 1
ATOM 683 N N . GLU A 1 88 ? 23.332 18.231 -20.252 1.00 80.62 88 GLU A N 1
ATOM 684 C CA . GLU A 1 88 ? 22.947 17.027 -19.502 1.00 80.62 88 GLU A CA 1
ATOM 685 C C . GLU A 1 88 ? 22.043 16.100 -20.325 1.00 80.62 88 GLU A C 1
ATOM 687 O O . GLU A 1 88 ? 22.299 14.901 -20.451 1.00 80.62 88 GLU A O 1
ATOM 692 N N . VAL A 1 89 ? 21.012 16.647 -20.981 1.00 82.81 89 VAL A N 1
ATOM 693 C CA . VAL A 1 89 ? 20.111 15.862 -21.844 1.00 82.81 89 VAL A CA 1
ATOM 694 C C . VAL A 1 89 ? 20.872 15.209 -23.000 1.00 82.81 89 VAL A C 1
ATOM 696 O O . VAL A 1 89 ? 20.601 14.055 -23.348 1.00 82.81 89 VAL A O 1
ATOM 699 N N . ARG A 1 90 ? 21.841 15.914 -23.597 1.00 83.38 90 ARG A N 1
ATOM 700 C CA . ARG A 1 90 ? 22.658 15.381 -24.694 1.00 83.38 90 ARG A CA 1
ATOM 701 C C . ARG A 1 90 ? 23.565 14.246 -24.220 1.00 83.38 90 ARG A C 1
ATOM 703 O O . ARG A 1 90 ? 23.653 13.221 -24.899 1.00 83.38 90 ARG A O 1
ATOM 710 N N . GLU A 1 91 ? 24.207 14.408 -23.069 1.00 80.50 91 GLU A N 1
ATOM 711 C CA . GLU A 1 91 ? 25.073 13.384 -22.480 1.00 80.50 91 GLU A CA 1
ATOM 712 C C . GLU A 1 91 ? 24.280 12.136 -22.083 1.00 80.50 91 GLU A C 1
ATOM 714 O O . GLU A 1 91 ? 24.681 11.009 -22.394 1.00 80.50 91 GLU A O 1
ATOM 719 N N . ASN A 1 92 ? 23.100 12.317 -21.491 1.00 77.31 92 ASN A N 1
ATOM 720 C CA . ASN A 1 92 ? 22.239 11.201 -21.115 1.00 77.31 92 ASN A CA 1
ATOM 721 C C . ASN A 1 92 ? 21.690 10.457 -22.343 1.00 77.31 92 ASN A C 1
ATOM 723 O O . ASN A 1 92 ? 21.665 9.224 -22.368 1.00 77.31 92 ASN A O 1
ATOM 727 N N . ALA A 1 93 ? 21.322 11.180 -23.406 1.00 80.62 93 ALA A N 1
ATOM 728 C CA . ALA A 1 93 ? 20.916 10.571 -24.672 1.00 80.62 93 ALA A CA 1
ATOM 729 C C . ALA A 1 93 ? 22.047 9.730 -25.298 1.00 80.62 93 ALA A C 1
ATOM 731 O O . ALA A 1 93 ? 21.809 8.614 -25.776 1.00 80.62 93 ALA A O 1
ATOM 732 N N . ALA A 1 94 ? 23.292 10.215 -25.248 1.00 78.94 94 ALA A N 1
ATOM 733 C CA . ALA A 1 94 ? 24.459 9.462 -25.710 1.00 78.94 94 ALA A CA 1
ATOM 734 C C . ALA A 1 94 ? 24.688 8.183 -24.882 1.00 78.94 94 ALA A C 1
ATOM 736 O O . ALA A 1 94 ? 24.912 7.112 -25.446 1.00 78.94 94 ALA A O 1
ATOM 737 N N . ARG A 1 95 ? 24.550 8.250 -23.553 1.00 76.38 95 ARG A N 1
ATOM 738 C CA . ARG A 1 95 ? 24.677 7.074 -22.673 1.00 76.38 95 ARG A CA 1
ATOM 739 C C . ARG A 1 95 ? 23.589 6.030 -22.922 1.00 76.38 95 ARG A C 1
ATOM 741 O O . ARG A 1 95 ? 23.899 4.845 -23.029 1.00 76.38 95 ARG A O 1
ATOM 748 N N . LEU A 1 96 ? 22.333 6.457 -23.054 1.00 73.75 96 LEU A N 1
ATOM 749 C CA . LEU A 1 96 ? 21.204 5.561 -23.324 1.00 73.75 96 LEU A CA 1
ATOM 750 C C . LEU A 1 96 ? 21.325 4.890 -24.693 1.00 73.75 96 LEU A C 1
ATOM 752 O O . LEU A 1 96 ? 21.108 3.687 -24.808 1.00 73.75 96 LEU A O 1
ATOM 756 N N . SER A 1 97 ? 21.717 5.641 -25.724 1.00 77.50 97 SER A N 1
ATOM 757 C CA . SER A 1 97 ? 21.954 5.067 -27.053 1.00 77.50 97 SER A CA 1
ATOM 758 C C . SER A 1 97 ? 23.097 4.051 -27.054 1.00 77.50 97 SER A C 1
ATOM 760 O O . SER A 1 97 ? 22.946 2.990 -27.651 1.00 77.50 97 SER A O 1
ATOM 762 N N . ALA A 1 98 ? 24.192 4.309 -26.335 1.00 75.69 98 ALA A N 1
ATOM 763 C CA . ALA A 1 98 ? 25.288 3.352 -26.192 1.00 75.69 98 ALA A CA 1
ATOM 764 C C . ALA A 1 98 ? 24.860 2.081 -25.440 1.00 75.69 98 ALA A C 1
ATOM 766 O O . ALA A 1 98 ? 25.215 0.978 -25.847 1.00 75.69 98 ALA A O 1
ATOM 767 N N . PHE A 1 99 ? 24.057 2.225 -24.382 1.00 71.62 99 PHE A N 1
ATOM 768 C CA . PHE A 1 99 ? 23.506 1.093 -23.636 1.00 71.62 99 PHE A CA 1
ATOM 769 C C . PHE A 1 99 ? 22.577 0.228 -24.500 1.00 71.62 99 PHE A C 1
ATOM 771 O O . PHE A 1 99 ? 22.678 -0.994 -24.480 1.00 71.62 99 PHE A O 1
ATOM 778 N N . LEU A 1 100 ? 21.709 0.852 -25.302 1.00 73.38 100 LEU A N 1
ATOM 779 C CA . LEU A 1 100 ? 20.791 0.149 -26.205 1.00 73.38 100 LEU A CA 1
ATOM 780 C C . LEU A 1 100 ? 21.489 -0.446 -27.439 1.00 73.38 100 LEU A C 1
ATOM 782 O O . LEU A 1 100 ? 20.990 -1.408 -28.016 1.00 73.38 100 LEU A O 1
ATOM 786 N N . ALA A 1 101 ? 22.623 0.123 -27.852 1.00 70.69 101 ALA A N 1
ATOM 787 C CA . ALA A 1 101 ? 23.434 -0.375 -28.961 1.00 70.69 101 ALA A CA 1
ATOM 788 C C . ALA A 1 101 ? 24.414 -1.487 -28.548 1.00 70.69 101 ALA A C 1
ATOM 790 O O . ALA A 1 101 ? 25.016 -2.116 -29.421 1.00 70.69 101 ALA A O 1
ATOM 791 N N . ALA A 1 102 ? 24.592 -1.741 -27.248 1.00 60.16 102 ALA A N 1
ATOM 792 C CA . ALA A 1 102 ? 25.422 -2.840 -26.781 1.00 60.16 102 ALA A CA 1
ATOM 793 C C . ALA A 1 102 ? 24.761 -4.180 -27.166 1.00 60.16 102 ALA A C 1
ATOM 795 O O . ALA A 1 102 ? 23.610 -4.423 -26.794 1.00 60.16 102 ALA A O 1
ATOM 796 N N . PRO A 1 103 ? 25.448 -5.066 -27.911 1.00 53.06 103 PRO A N 1
ATOM 797 C CA . PRO A 1 103 ? 24.900 -6.378 -28.214 1.00 53.06 103 PRO A CA 1
ATOM 798 C C . PRO A 1 103 ? 24.733 -7.154 -26.907 1.00 53.06 103 PRO A C 1
ATOM 800 O O . PRO A 1 103 ? 25.645 -7.184 -26.078 1.00 53.06 103 PRO A O 1
ATOM 803 N N . ALA A 1 104 ? 23.571 -7.788 -26.729 1.00 53.25 104 ALA A N 1
ATOM 804 C CA . ALA A 1 104 ? 23.367 -8.759 -25.666 1.00 53.25 104 ALA A CA 1
ATOM 805 C C . ALA A 1 104 ? 24.491 -9.798 -25.762 1.00 53.25 104 ALA A C 1
ATOM 807 O O . ALA A 1 104 ? 24.551 -10.569 -26.720 1.00 53.25 104 ALA A O 1
ATOM 808 N N . SER A 1 105 ? 25.416 -9.772 -24.803 1.00 52.94 105 SER A N 1
ATOM 809 C CA . SER A 1 105 ? 26.448 -10.792 -24.684 1.00 52.94 105 SER A CA 1
ATOM 810 C C . SER A 1 105 ? 25.747 -12.076 -24.249 1.00 52.94 105 SER A C 1
ATOM 812 O O . SER A 1 105 ? 25.571 -12.333 -23.059 1.00 52.94 105 SER A O 1
ATOM 814 N N . CYS A 1 106 ? 25.235 -12.837 -25.217 1.00 39.25 106 CYS A N 1
ATOM 815 C CA . CYS A 1 106 ? 24.836 -14.215 -24.994 1.00 39.25 106 CYS A CA 1
ATOM 816 C C . CYS A 1 106 ? 26.108 -14.984 -24.622 1.00 39.25 106 CYS A C 1
ATOM 818 O O . CYS A 1 106 ? 27.045 -14.989 -25.425 1.00 39.25 106 CYS A O 1
ATOM 820 N N . PRO A 1 107 ? 26.186 -15.619 -23.442 1.00 45.78 107 PRO A N 1
ATOM 821 C CA . PRO A 1 107 ? 27.249 -16.576 -23.206 1.00 45.78 107 PRO A CA 1
ATOM 822 C C . PRO A 1 107 ? 27.070 -17.705 -24.224 1.00 45.78 107 PRO A C 1
ATOM 824 O O . PRO A 1 107 ? 26.044 -18.384 -24.239 1.00 45.78 107 PRO A O 1
ATOM 827 N N . SER A 1 108 ? 28.041 -17.859 -25.121 1.00 51.28 108 SER A N 1
ATOM 828 C CA . SER A 1 108 ? 28.166 -19.061 -25.933 1.00 51.28 108 SER A CA 1
ATOM 829 C C . SER A 1 108 ? 28.402 -20.227 -24.976 1.00 51.28 108 SER A C 1
ATOM 831 O O . SER A 1 108 ? 29.494 -20.354 -24.425 1.00 51.28 108 SER A O 1
ATOM 83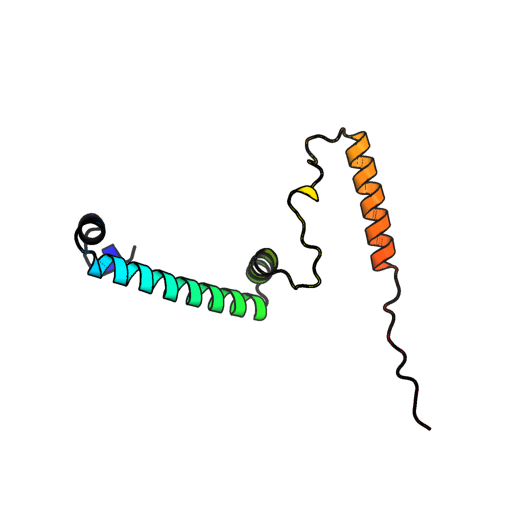3 N N . ASP A 1 109 ? 27.377 -21.049 -24.758 1.00 43.59 109 ASP A N 1
ATOM 834 C CA . ASP A 1 109 ? 27.546 -22.415 -24.269 1.00 43.59 109 ASP A CA 1
ATOM 835 C C . ASP A 1 109 ? 28.374 -23.168 -25.315 1.00 43.59 109 ASP A C 1
ATOM 837 O O . ASP A 1 109 ? 27.871 -23.680 -26.318 1.00 43.59 109 ASP A O 1
ATOM 841 N N . GLU A 1 110 ? 29.688 -23.150 -25.120 1.00 48.34 110 GLU A N 1
ATOM 842 C CA . GLU A 1 110 ? 30.606 -24.015 -25.833 1.00 48.34 110 GLU A CA 1
ATOM 843 C C . GLU A 1 110 ? 30.581 -25.394 -25.158 1.00 48.34 110 GLU A C 1
ATOM 845 O O . GLU A 1 110 ? 30.987 -25.543 -24.004 1.00 48.34 110 GLU A O 1
ATOM 850 N N . ASN A 1 111 ? 30.120 -26.377 -25.944 1.00 44.53 111 ASN A N 1
ATOM 851 C CA . ASN A 1 111 ? 30.461 -27.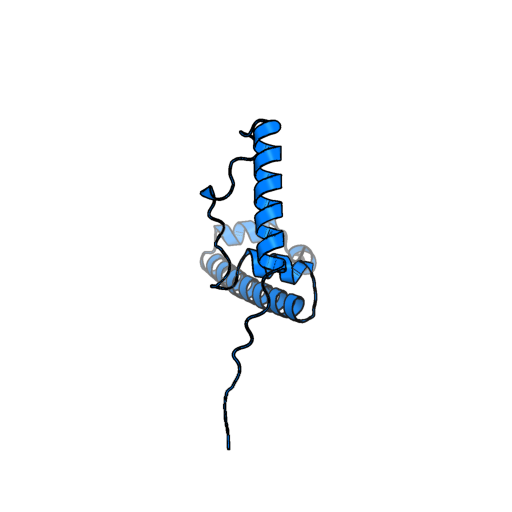811 -25.985 1.00 44.53 111 ASN A CA 1
ATOM 852 C C . ASN A 1 111 ? 29.253 -28.753 -25.750 1.00 44.53 111 ASN A C 1
ATOM 854 O O . ASN A 1 111 ? 28.504 -28.563 -24.792 1.00 44.53 111 ASN A O 1
ATOM 858 N N . PRO A 1 112 ? 29.031 -29.778 -26.607 1.00 50.50 112 PRO A N 1
ATOM 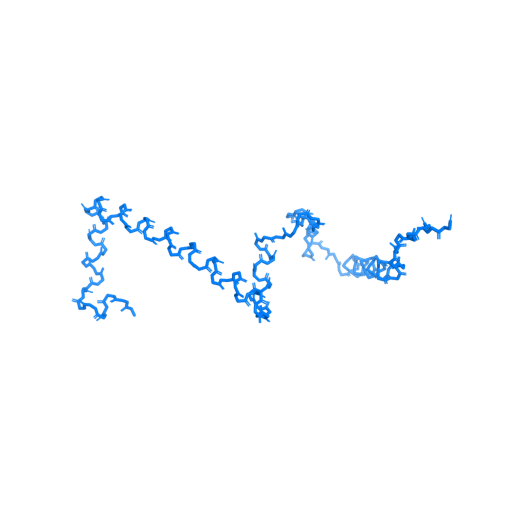859 C CA . PRO A 1 112 ? 29.920 -30.947 -26.622 1.00 50.50 112 PRO A CA 1
ATOM 860 C C . PRO A 1 112 ? 30.191 -31.576 -28.010 1.00 50.50 112 PRO A C 1
ATOM 862 O O . PRO A 1 112 ? 29.305 -31.657 -28.864 1.00 50.50 112 PRO A O 1
ATOM 865 N N . ALA A 1 113 ? 31.386 -32.149 -28.168 1.00 50.44 113 ALA A N 1
ATOM 866 C CA . ALA A 1 113 ? 31.621 -33.373 -28.940 1.00 50.44 113 ALA A CA 1
ATOM 867 C C . ALA A 1 113 ? 32.467 -34.342 -28.105 1.00 50.44 113 ALA A C 1
ATOM 869 O O . ALA A 1 113 ? 33.419 -33.864 -27.445 1.00 50.44 113 ALA A O 1
#

Solvent-accessible surface area (backbone atoms only — not comparable to full-atom values): 6928 Å² total; per-residue (Å²): 111,74,44,70,78,70,77,44,60,67,68,58,54,55,50,43,50,77,73,31,68,69,58,36,55,49,50,55,54,49,51,54,54,46,51,52,52,50,52,53,51,42,52,50,41,24,74,76,64,37,63,69,38,37,52,54,48,41,73,79,55,60,60,88,87,51,83,77,78,47,86,78,73,50,70,61,75,87,78,49,53,75,69,54,48,55,47,52,53,51,54,51,50,52,51,52,51,52,61,72,66,50,75,83,82,69,81,78,86,83,81,88,135

pLDDT: mean 79.78, std 15.99, range [39.25, 97.38]

Sequence (113 aa):
MACHQIDVPLTAVARTIEQDEGFRALLDRLQELLSQNVAAALYRSAMEGSVSAQQFYLKNRPPPEWPQLTPDDSPAMNDLTDDELLNEVRENAARLSAFLAAPASCPSDENPA